Protein AF-A0A060C4A7-F1 (afdb_monomer_lite)

Radius of gyration: 16.1 Å; chains: 1; bounding box: 31×36×36 Å

Foldseek 3Di:
DDPVVVVVVVCCVVCVVPDPDDDDDDPPDDDDPVVVVVVVVVCVVDVVCPDDDDDDAQDDDDDPVSVVSNVCCVVCVVVVVVVVVD

Sequence (86 aa):
MGAKAGNVEEFIRRFGGRYQYMVMLDADSLLAASILDKMVKRMDADDHLGLLQSMPRLVGGESFLARAIQFAGALYGPVVARGVDA

pLDDT: mean 86.0, std 12.72, range [42.59, 96.94]

InterPro domains:
  IPR029044 Nucleotide-diphospho-sugar transferases [G3DSA:3.90.550.10] (1-85)
  IPR029044 Nucleotide-diphospho-sugar transferases [SSF53448] (4-71)

Organism: NCBI:txid543047

Secondary structure (DSSP, 8-state):
--HHHHHHHHHHHHHGGG-S------TT----HHHHHHHHHHHHT-TT-----------S--SHHHHHHHHHHHHHHHHHHHHH--

Structure (mmCIF, N/CA/C/O backbone):
data_AF-A0A060C4A7-F1
#
_entry.id   AF-A0A060C4A7-F1
#
loop_
_atom_site.group_PDB
_atom_site.id
_atom_site.type_symbol
_atom_site.label_atom_id
_atom_site.label_alt_id
_atom_site.label_comp_id
_atom_site.label_asym_id
_atom_site.label_entity_id
_atom_site.label_seq_id
_atom_site.pdbx_PDB_ins_code
_atom_site.Cartn_x
_atom_site.Cartn_y
_atom_site.Cartn_z
_atom_site.occupancy
_atom_site.B_iso_or_equiv
_atom_site.auth_seq_id
_atom_site.auth_comp_id
_atom_site.auth_asym_id
_atom_site.auth_atom_id
_atom_site.pdbx_PDB_model_num
ATOM 1 N N . MET A 1 1 ? 11.176 15.237 9.766 1.00 59.16 1 MET A N 1
ATOM 2 C CA . MET A 1 1 ? 10.637 14.090 8.999 1.00 59.16 1 MET A CA 1
ATOM 3 C C . MET A 1 1 ? 10.930 14.298 7.521 1.00 59.16 1 MET A C 1
ATOM 5 O O . MET A 1 1 ? 11.025 15.444 7.104 1.00 59.16 1 MET A O 1
ATOM 9 N N . GLY A 1 2 ? 11.117 13.226 6.746 1.00 80.69 2 GLY A N 1
ATOM 10 C CA . GLY A 1 2 ? 11.270 13.333 5.289 1.00 80.69 2 GLY A CA 1
ATOM 11 C C . GLY A 1 2 ? 9.966 13.755 4.602 1.00 80.69 2 GLY A C 1
ATOM 12 O O . GLY A 1 2 ? 8.888 13.556 5.162 1.00 80.69 2 GLY A O 1
ATOM 13 N N . ALA A 1 3 ? 10.060 14.301 3.384 1.00 85.25 3 ALA A N 1
ATOM 14 C CA . ALA A 1 3 ? 8.919 14.868 2.654 1.00 85.25 3 ALA A CA 1
ATOM 15 C C . ALA A 1 3 ? 7.727 13.895 2.520 1.00 85.25 3 ALA A C 1
ATOM 17 O O . ALA A 1 3 ? 6.590 14.271 2.786 1.00 85.25 3 ALA A O 1
ATOM 18 N N . LYS A 1 4 ? 7.982 12.616 2.200 1.00 87.62 4 LYS A N 1
ATOM 19 C CA . LYS A 1 4 ? 6.926 11.592 2.078 1.00 87.62 4 LYS A CA 1
ATOM 20 C C . LYS A 1 4 ? 6.190 11.345 3.400 1.00 87.62 4 LYS A C 1
ATOM 22 O O . LYS A 1 4 ? 4.967 11.284 3.413 1.00 87.62 4 LYS A O 1
ATOM 27 N N . ALA A 1 5 ? 6.924 11.235 4.508 1.00 91.00 5 ALA A N 1
ATOM 28 C CA . ALA A 1 5 ? 6.334 10.997 5.825 1.00 91.00 5 ALA A CA 1
ATOM 29 C C . ALA A 1 5 ? 5.501 12.197 6.308 1.00 91.00 5 ALA A C 1
ATOM 31 O O . ALA A 1 5 ? 4.424 11.999 6.862 1.00 91.00 5 ALA A O 1
ATOM 32 N N . GLY A 1 6 ? 5.963 13.425 6.037 1.00 93.44 6 GLY A N 1
ATOM 33 C CA . GLY A 1 6 ? 5.217 14.645 6.362 1.00 93.44 6 GLY A CA 1
ATOM 34 C C . GLY A 1 6 ? 3.878 14.735 5.626 1.00 93.44 6 GLY A C 1
ATOM 35 O O . GLY A 1 6 ? 2.857 15.013 6.249 1.00 93.44 6 GLY A O 1
ATOM 36 N N . ASN A 1 7 ? 3.856 14.405 4.330 1.00 92.31 7 ASN A N 1
ATOM 37 C CA . ASN A 1 7 ? 2.617 14.395 3.544 1.00 92.31 7 ASN A CA 1
ATOM 38 C C . ASN A 1 7 ? 1.597 13.379 4.083 1.00 92.31 7 ASN A C 1
ATOM 40 O O . ASN A 1 7 ? 0.404 13.671 4.159 1.00 92.31 7 ASN A O 1
ATOM 44 N N . VAL A 1 8 ? 2.063 12.185 4.467 1.00 92.88 8 VAL A N 1
ATOM 45 C CA . VAL A 1 8 ? 1.200 11.140 5.040 1.00 92.88 8 VAL A CA 1
ATOM 46 C C . VAL A 1 8 ? 0.633 11.583 6.388 1.00 92.88 8 VAL A C 1
ATOM 48 O O . VAL A 1 8 ? -0.567 11.445 6.618 1.00 92.88 8 VAL A O 1
ATOM 51 N N . GLU A 1 9 ? 1.462 12.161 7.261 1.00 94.81 9 GLU A N 1
ATOM 52 C CA . GL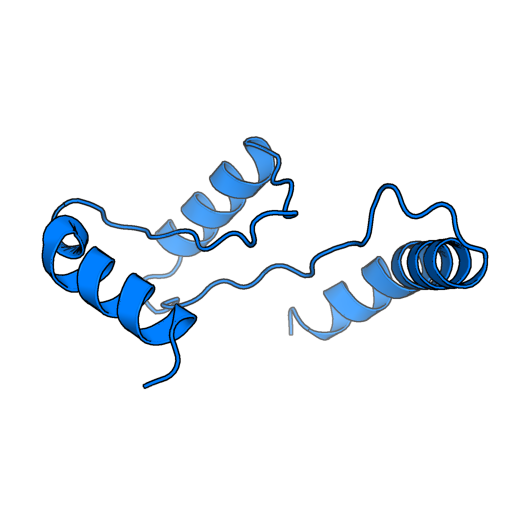U A 1 9 ? 1.007 12.672 8.557 1.00 94.81 9 GLU A CA 1
ATOM 53 C C . GLU A 1 9 ? -0.071 13.752 8.390 1.00 94.81 9 GLU A C 1
ATOM 55 O O . GLU A 1 9 ? -1.118 13.694 9.037 1.00 94.81 9 GLU A O 1
ATOM 60 N N . GLU A 1 10 ? 0.156 14.722 7.502 1.00 95.31 10 GLU A N 1
ATOM 61 C CA . GLU A 1 10 ? -0.803 15.793 7.235 1.00 95.31 10 GLU A CA 1
ATOM 62 C C . GLU A 1 10 ? -2.137 15.243 6.715 1.00 95.31 10 GLU A C 1
ATOM 64 O O . GLU A 1 10 ? -3.205 15.661 7.178 1.00 95.31 10 GLU A O 1
ATOM 69 N N . PHE A 1 11 ? -2.091 14.273 5.796 1.00 94.31 11 PHE A N 1
ATOM 70 C CA . PHE A 1 11 ? -3.289 13.626 5.269 1.00 94.31 11 PHE A CA 1
ATOM 71 C C . PHE A 1 11 ? -4.085 12.924 6.375 1.00 94.31 11 PHE A C 1
ATOM 73 O O . PHE A 1 11 ? -5.288 13.160 6.510 1.00 94.31 11 PHE A O 1
ATOM 80 N N . ILE A 1 12 ? -3.422 12.117 7.208 1.00 95.06 12 ILE A N 1
ATOM 81 C CA . ILE A 1 12 ? -4.071 11.400 8.314 1.00 95.06 12 ILE A CA 1
ATOM 82 C C . ILE A 1 12 ? -4.679 12.391 9.310 1.00 95.06 12 ILE A C 1
ATOM 84 O O . ILE A 1 12 ? -5.828 12.224 9.715 1.00 95.06 12 ILE A O 1
ATOM 88 N N . ARG A 1 13 ? -3.967 13.468 9.660 1.00 96.44 13 ARG A N 1
ATOM 89 C CA . ARG A 1 13 ? -4.488 14.493 10.580 1.00 96.44 13 ARG A CA 1
ATOM 90 C C . ARG A 1 13 ? -5.741 15.187 10.047 1.00 96.44 13 ARG A C 1
ATOM 92 O O . ARG A 1 13 ? -6.632 15.504 10.829 1.00 96.44 13 ARG A O 1
ATOM 99 N N . ARG A 1 14 ? -5.819 15.443 8.738 1.00 96.50 14 ARG A N 1
ATOM 100 C CA . ARG A 1 14 ? -6.948 16.166 8.120 1.00 96.50 14 ARG A CA 1
ATOM 101 C C . ARG A 1 14 ? -8.131 15.270 7.754 1.00 96.50 14 ARG A C 1
ATOM 103 O O . ARG A 1 14 ? -9.280 15.713 7.830 1.00 96.50 14 ARG A O 1
ATOM 110 N N . PHE A 1 15 ? -7.858 14.040 7.328 1.00 96.25 15 PHE A N 1
ATOM 111 C CA . PHE A 1 15 ? -8.847 13.166 6.693 1.00 96.25 15 PHE A CA 1
ATOM 112 C C . PHE A 1 15 ? -8.947 11.773 7.317 1.00 96.25 15 PHE A C 1
ATOM 114 O O . PHE A 1 15 ? -9.929 11.089 7.048 1.00 96.25 15 PHE A O 1
ATOM 121 N N . GLY A 1 16 ? -7.995 11.357 8.156 1.00 93.06 16 GLY A N 1
ATOM 122 C CA . GLY A 1 16 ? -7.906 9.986 8.671 1.00 93.06 16 GLY A CA 1
ATOM 123 C C . GLY A 1 16 ? -9.161 9.525 9.407 1.00 93.06 16 GLY A C 1
ATOM 124 O O . GLY A 1 16 ? -9.638 8.428 9.161 1.00 93.06 16 GLY A O 1
ATOM 125 N N . GLY A 1 17 ? -9.785 10.393 10.208 1.00 94.12 17 GLY A N 1
ATOM 126 C CA . GLY A 1 17 ? -11.033 10.062 10.911 1.00 94.12 17 GLY A CA 1
ATOM 127 C C . GLY A 1 17 ? -12.270 9.887 10.015 1.00 94.12 17 GLY A C 1
ATOM 128 O O . GLY A 1 17 ? -13.345 9.600 10.528 1.00 94.12 17 GLY A O 1
ATOM 129 N N . ARG A 1 18 ? -12.154 10.098 8.695 1.00 96.44 18 ARG A N 1
ATOM 130 C CA . ARG A 1 18 ? -13.268 9.980 7.735 1.00 96.44 18 ARG A CA 1
ATOM 131 C C . ARG A 1 18 ? -13.318 8.625 7.030 1.00 96.44 18 ARG A C 1
ATOM 133 O O . ARG A 1 18 ? -14.318 8.336 6.381 1.00 96.44 18 ARG A O 1
ATOM 140 N N . TYR A 1 19 ? -12.256 7.826 7.120 1.00 94.69 19 TYR A N 1
ATOM 141 C CA . TYR A 1 19 ? -12.110 6.571 6.387 1.00 94.69 19 TYR A CA 1
ATOM 142 C C . TYR A 1 19 ? -11.634 5.467 7.329 1.00 94.69 19 TYR A C 1
ATOM 144 O O . TYR A 1 19 ? -10.781 5.710 8.176 1.00 94.69 19 TYR A O 1
ATOM 152 N N . GLN A 1 20 ? -12.160 4.250 7.169 1.00 93.12 20 GLN A N 1
ATOM 153 C CA . GLN A 1 20 ? -11.704 3.102 7.965 1.00 93.12 20 GLN A CA 1
ATOM 154 C C . GLN A 1 20 ? -10.341 2.576 7.505 1.00 93.12 20 GLN A C 1
ATOM 156 O O . GLN A 1 20 ? -9.537 2.135 8.319 1.00 93.12 20 GLN A O 1
ATOM 161 N N . TYR A 1 21 ? -10.065 2.676 6.204 1.00 94.69 21 TYR A N 1
ATOM 162 C CA . TYR A 1 21 ? -8.844 2.176 5.585 1.00 94.69 21 TYR A CA 1
ATOM 163 C C . TYR A 1 21 ? -8.123 3.282 4.820 1.00 94.69 21 TYR A C 1
ATOM 165 O O . TYR A 1 21 ? -8.747 4.173 4.241 1.00 94.69 21 TYR A O 1
ATOM 173 N N . MET A 1 22 ? -6.795 3.188 4.774 1.00 94.56 22 MET A N 1
ATOM 174 C CA . MET A 1 22 ? -5.934 4.029 3.947 1.00 94.56 22 MET A CA 1
ATOM 175 C C . MET A 1 22 ? -5.068 3.133 3.065 1.00 94.56 22 MET A C 1
ATOM 177 O O . MET A 1 22 ? -4.425 2.211 3.561 1.00 94.56 22 MET A O 1
ATOM 181 N N . VAL A 1 23 ? -5.014 3.429 1.766 1.00 93.75 23 VAL A N 1
ATOM 182 C CA . VAL A 1 23 ? -4.088 2.782 0.829 1.00 93.75 23 VAL A CA 1
ATOM 183 C C . VAL A 1 23 ? -2.999 3.773 0.426 1.00 93.75 23 VAL A C 1
ATOM 185 O O . VAL A 1 23 ? -3.294 4.897 0.021 1.00 93.75 23 VAL A O 1
ATOM 188 N N . MET A 1 24 ? -1.734 3.369 0.547 1.00 92.50 24 MET A N 1
ATOM 189 C CA . MET A 1 24 ? -0.594 4.124 0.022 1.00 92.50 24 MET A CA 1
ATOM 190 C C . MET A 1 24 ? -0.124 3.501 -1.285 1.00 92.50 24 MET A C 1
ATOM 192 O O . MET A 1 24 ? 0.200 2.318 -1.329 1.00 92.50 24 MET A O 1
ATOM 196 N N . LEU A 1 25 ? -0.059 4.323 -2.329 1.00 91.06 25 LEU A N 1
ATOM 197 C CA . LEU A 1 25 ? 0.492 3.972 -3.632 1.00 91.06 25 LEU A CA 1
ATOM 198 C C . LEU A 1 25 ? 1.617 4.950 -3.965 1.00 91.06 25 LEU A C 1
ATOM 200 O O . LEU A 1 25 ? 1.493 6.150 -3.705 1.00 91.06 25 LEU A O 1
ATOM 204 N N . ASP A 1 26 ? 2.706 4.438 -4.533 1.00 89.75 26 ASP A N 1
ATOM 205 C CA . ASP A 1 26 ? 3.706 5.295 -5.163 1.00 89.75 26 ASP A CA 1
ATOM 206 C C . ASP A 1 26 ? 3.170 5.828 -6.500 1.00 89.75 26 ASP A C 1
ATOM 208 O O . ASP A 1 26 ? 2.198 5.309 -7.050 1.00 89.75 26 ASP A O 1
ATOM 212 N N . ALA A 1 27 ? 3.785 6.890 -7.023 1.00 90.19 27 ALA A N 1
ATOM 213 C CA . ALA A 1 27 ? 3.304 7.577 -8.227 1.00 90.19 27 ALA A CA 1
ATOM 214 C C . ALA A 1 27 ? 3.305 6.692 -9.491 1.00 90.19 27 ALA A C 1
ATOM 216 O O . ALA A 1 27 ? 2.625 7.000 -10.466 1.00 90.19 27 ALA A O 1
ATOM 217 N N . ASP A 1 28 ? 4.065 5.603 -9.469 1.00 89.31 28 ASP A N 1
ATOM 218 C CA . ASP A 1 28 ? 4.222 4.604 -10.524 1.00 89.31 28 ASP A CA 1
ATOM 219 C C . ASP A 1 28 ? 3.515 3.273 -10.205 1.00 89.31 28 ASP A C 1
ATOM 221 O O . ASP A 1 28 ? 3.592 2.314 -10.977 1.00 89.31 28 ASP A O 1
ATOM 225 N N . SER A 1 29 ? 2.806 3.193 -9.077 1.00 89.44 29 SER A N 1
ATOM 226 C CA . SER A 1 29 ? 2.094 1.985 -8.676 1.00 89.44 29 SER A CA 1
ATOM 227 C C . SER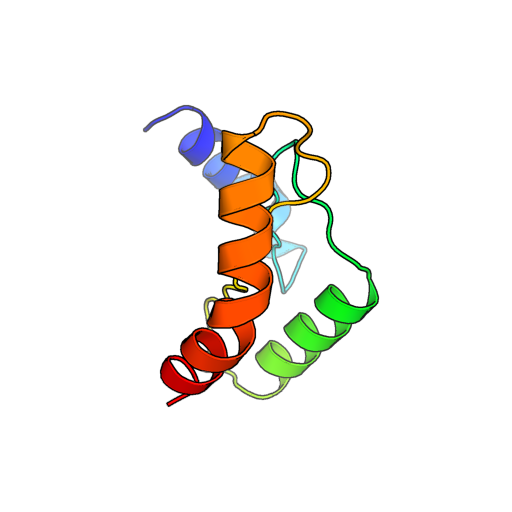 A 1 29 ? 0.778 1.833 -9.438 1.00 89.44 29 SER A C 1
ATOM 229 O O . SER A 1 29 ? -0.079 2.716 -9.426 1.00 89.44 29 SER A O 1
ATOM 231 N N . LEU A 1 30 ? 0.574 0.656 -10.033 1.00 91.00 30 LEU A N 1
ATOM 232 C CA . LEU A 1 30 ? -0.702 0.243 -10.616 1.00 91.00 30 LEU A CA 1
ATOM 233 C C . LEU A 1 30 ? -1.339 -0.840 -9.747 1.00 91.00 30 LEU A C 1
ATOM 235 O O . LEU A 1 30 ? -0.777 -1.923 -9.573 1.00 91.00 30 LEU A O 1
ATOM 239 N N . LEU A 1 31 ? -2.539 -0.562 -9.236 1.00 91.31 31 LEU A N 1
ATOM 240 C CA . LEU A 1 31 ? -3.316 -1.493 -8.424 1.00 91.31 31 LEU A CA 1
ATOM 241 C C . LEU A 1 31 ? -4.638 -1.821 -9.120 1.00 91.31 31 LEU A C 1
ATOM 243 O O . LEU A 1 31 ? -5.420 -0.931 -9.449 1.00 91.31 31 LEU A O 1
ATOM 247 N N . ALA A 1 32 ? -4.913 -3.109 -9.320 1.00 92.00 32 ALA A N 1
ATOM 248 C CA . ALA A 1 32 ? -6.212 -3.544 -9.819 1.00 92.00 32 ALA A CA 1
ATOM 249 C C . ALA A 1 32 ? -7.279 -3.417 -8.720 1.00 92.00 32 ALA A C 1
ATOM 251 O O . ALA A 1 32 ? -7.053 -3.826 -7.582 1.00 92.00 32 ALA A O 1
ATOM 252 N N . ALA A 1 33 ? -8.473 -2.932 -9.073 1.00 93.38 33 ALA A N 1
ATOM 253 C CA . ALA A 1 33 ? -9.583 -2.772 -8.127 1.00 93.38 33 ALA A CA 1
ATOM 254 C C . ALA A 1 33 ? -9.953 -4.082 -7.403 1.00 93.38 33 ALA A C 1
ATOM 256 O O . ALA A 1 33 ? -10.275 -4.076 -6.219 1.00 93.38 33 ALA A O 1
ATOM 257 N N . SER A 1 34 ? -9.829 -5.224 -8.086 1.00 94.25 34 SER A N 1
ATOM 258 C CA . SER A 1 34 ? -10.064 -6.548 -7.498 1.00 94.25 34 SER A CA 1
ATOM 259 C C . SER A 1 34 ? -9.053 -6.932 -6.413 1.00 94.25 34 SER A C 1
ATOM 261 O O . SER A 1 34 ? -9.365 -7.759 -5.562 1.00 94.25 34 SER A O 1
ATOM 263 N N . ILE A 1 35 ? -7.846 -6.358 -6.422 1.00 92.06 35 ILE A N 1
ATOM 264 C CA . ILE A 1 35 ? -6.869 -6.542 -5.342 1.00 92.06 35 ILE A CA 1
ATOM 265 C C . ILE A 1 35 ? -7.264 -5.694 -4.138 1.00 92.06 35 ILE A C 1
ATOM 267 O O . ILE A 1 35 ? -7.224 -6.198 -3.021 1.00 92.06 35 ILE A O 1
ATOM 271 N N . LEU A 1 36 ? -7.713 -4.457 -4.361 1.00 93.75 36 LEU A N 1
ATOM 272 C CA . LEU A 1 36 ? -8.189 -3.593 -3.282 1.00 93.75 36 LEU A CA 1
ATOM 273 C C . LEU A 1 36 ? -9.380 -4.223 -2.537 1.00 93.75 36 LEU A C 1
ATOM 275 O O . LEU A 1 36 ? -9.367 -4.269 -1.313 1.00 93.75 36 LEU A O 1
ATOM 279 N N . ASP A 1 37 ? -10.348 -4.793 -3.263 1.00 95.50 37 ASP A N 1
ATOM 280 C CA . ASP A 1 37 ? -11.480 -5.533 -2.675 1.00 95.50 37 ASP A CA 1
ATOM 281 C C . ASP A 1 37 ? -11.019 -6.716 -1.803 1.00 95.50 37 ASP A C 1
ATOM 283 O O . ASP A 1 37 ? -11.496 -6.900 -0.685 1.00 95.50 37 ASP A O 1
ATOM 287 N N . LYS A 1 38 ? -10.033 -7.492 -2.271 1.00 94.06 38 LYS A N 1
ATOM 288 C CA . LYS A 1 38 ? -9.450 -8.590 -1.482 1.00 94.06 38 LYS A CA 1
ATOM 289 C C . LYS A 1 38 ? -8.733 -8.092 -0.230 1.00 94.06 38 LYS A C 1
ATOM 291 O O . LYS A 1 38 ? -8.837 -8.734 0.810 1.00 94.06 38 LYS A O 1
ATOM 296 N N . MET A 1 39 ? -8.002 -6.981 -0.334 1.00 94.75 39 MET A N 1
ATOM 297 C CA . MET A 1 39 ? -7.294 -6.389 0.802 1.00 94.75 39 MET A CA 1
ATOM 298 C C . MET A 1 39 ? -8.275 -5.932 1.881 1.00 94.75 39 MET A C 1
ATOM 300 O O . MET A 1 39 ? -8.105 -6.310 3.035 1.00 94.75 39 MET A O 1
ATOM 304 N N . VAL A 1 40 ? -9.330 -5.206 1.498 1.00 95.19 40 VAL A N 1
ATOM 305 C CA . VAL A 1 40 ? -10.379 -4.756 2.427 1.00 95.19 40 VAL A CA 1
ATOM 306 C C . VAL A 1 40 ? -11.042 -5.949 3.110 1.00 95.19 40 VAL A C 1
ATOM 308 O O . VAL A 1 40 ? -11.042 -6.012 4.332 1.00 95.19 40 VAL A O 1
ATOM 311 N N . LYS A 1 41 ? -11.470 -6.967 2.351 1.00 95.88 41 LYS A N 1
ATOM 312 C CA . LYS A 1 41 ? -12.067 -8.190 2.922 1.00 95.88 41 LYS A CA 1
ATOM 313 C C . LYS A 1 41 ? -11.151 -8.913 3.909 1.00 95.88 41 LYS A C 1
ATOM 315 O O . LYS A 1 41 ? -11.635 -9.506 4.866 1.00 95.88 41 LYS A O 1
ATOM 320 N N . ARG A 1 42 ? -9.834 -8.910 3.671 1.00 94.81 42 ARG A N 1
ATOM 321 C CA . ARG A 1 42 ? -8.861 -9.534 4.580 1.00 94.81 42 ARG A CA 1
ATOM 322 C C . ARG A 1 42 ? -8.670 -8.726 5.863 1.00 94.81 42 ARG A C 1
ATOM 324 O O . ARG A 1 42 ? -8.431 -9.345 6.896 1.00 94.81 42 ARG A O 1
ATOM 331 N N . MET A 1 43 ? -8.745 -7.397 5.785 1.00 95.81 43 MET A N 1
ATOM 332 C CA . MET A 1 43 ? -8.690 -6.513 6.953 1.00 95.81 43 MET A CA 1
ATOM 333 C C . MET A 1 43 ? -9.993 -6.569 7.763 1.00 95.81 43 MET A C 1
ATOM 335 O O . MET A 1 43 ? -9.922 -6.711 8.973 1.00 95.81 43 MET A O 1
ATOM 339 N N . ASP A 1 44 ? -11.160 -6.599 7.108 1.00 96.38 44 ASP A N 1
ATOM 340 C CA . ASP A 1 44 ? -12.466 -6.774 7.772 1.00 96.38 44 ASP A CA 1
ATOM 341 C C . ASP A 1 44 ? -12.582 -8.115 8.525 1.00 96.38 44 ASP A C 1
ATOM 343 O O . ASP A 1 44 ? -13.361 -8.246 9.463 1.00 96.38 44 A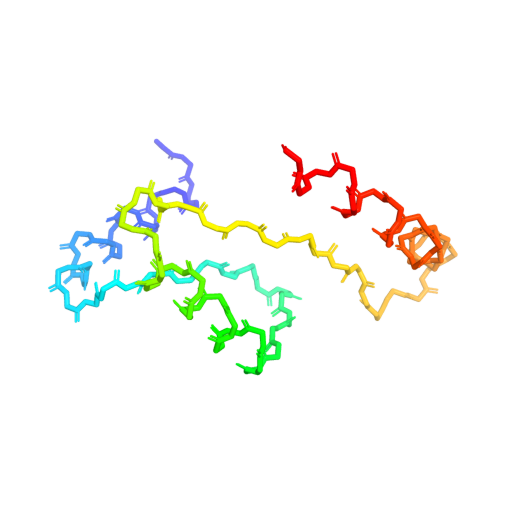SP A O 1
ATOM 347 N N . ALA A 1 45 ? -11.855 -9.146 8.083 1.00 96.94 45 ALA A N 1
ATOM 348 C CA . ALA A 1 45 ? -11.913 -10.482 8.676 1.00 96.94 45 ALA A CA 1
ATOM 349 C C . ALA A 1 45 ? -11.037 -10.651 9.933 1.00 96.94 45 ALA A C 1
ATOM 351 O O . ALA A 1 45 ? -11.067 -11.720 10.544 1.00 96.94 45 ALA A O 1
ATOM 352 N N . ASP A 1 46 ? -10.218 -9.657 10.285 1.00 95.12 46 ASP A N 1
ATOM 353 C CA . ASP A 1 46 ? -9.194 -9.768 11.325 1.00 95.12 46 ASP A CA 1
ATOM 354 C C . ASP A 1 46 ? -8.927 -8.407 11.972 1.00 95.12 46 ASP A C 1
ATOM 356 O O . ASP A 1 46 ? -8.077 -7.638 11.522 1.00 95.12 46 ASP A O 1
ATOM 360 N N . ASP A 1 47 ? -9.630 -8.135 13.071 1.00 92.00 47 ASP A N 1
ATOM 361 C CA . ASP A 1 47 ? -9.540 -6.871 13.814 1.00 92.00 47 ASP A CA 1
ATOM 362 C C . ASP A 1 47 ? -8.138 -6.596 14.400 1.00 92.00 47 ASP A C 1
ATOM 364 O O . ASP A 1 47 ? -7.856 -5.484 14.854 1.00 92.00 47 ASP A O 1
ATOM 368 N N . HIS A 1 48 ? -7.235 -7.585 14.400 1.00 94.50 48 HIS A N 1
ATOM 369 C CA . HIS A 1 48 ? -5.846 -7.415 14.827 1.00 94.50 48 HIS A CA 1
ATOM 370 C C . HIS A 1 48 ? -4.903 -7.018 13.676 1.00 94.50 48 HIS A C 1
ATOM 372 O O . HIS A 1 48 ? -3.752 -6.643 13.927 1.00 94.50 48 HIS A O 1
ATOM 378 N N . LEU A 1 49 ? -5.364 -7.050 12.421 1.00 92.69 49 LEU A N 1
ATOM 379 C CA . LEU A 1 49 ? -4.570 -6.702 11.244 1.00 92.69 49 LEU A CA 1
ATOM 380 C C . LEU A 1 49 ? -4.569 -5.185 10.985 1.00 92.69 49 LEU A C 1
ATOM 382 O O . LEU A 1 49 ? -5.407 -4.646 10.267 1.00 92.69 49 LEU A O 1
ATOM 386 N N . GLY A 1 50 ? -3.561 -4.487 11.516 1.00 91.00 50 GLY A N 1
ATOM 387 C CA . GLY A 1 50 ? -3.406 -3.035 11.327 1.00 91.00 50 GLY A CA 1
ATOM 388 C C . GLY A 1 50 ? -2.707 -2.597 10.029 1.00 91.00 50 GLY A C 1
ATOM 389 O O . GLY A 1 50 ? -2.838 -1.444 9.620 1.00 91.00 50 GLY A O 1
ATOM 390 N N . LEU A 1 51 ? -1.946 -3.483 9.377 1.00 93.25 51 LEU A N 1
ATOM 391 C CA . LEU A 1 51 ? -1.197 -3.180 8.154 1.00 93.25 51 LEU A CA 1
ATOM 392 C C . LEU A 1 51 ? -1.147 -4.405 7.245 1.00 93.25 51 LEU A C 1
ATOM 394 O O . LEU A 1 51 ? -0.620 -5.445 7.628 1.00 93.25 51 LEU A O 1
ATOM 398 N N . LEU A 1 52 ? -1.633 -4.249 6.015 1.00 91.88 52 LEU A N 1
ATOM 399 C CA . LEU A 1 52 ? -1.570 -5.279 4.986 1.00 91.88 52 LEU A CA 1
ATOM 400 C C . LEU A 1 52 ? -0.687 -4.808 3.828 1.00 91.88 52 LEU A C 1
ATOM 402 O O . LEU A 1 52 ? -1.015 -3.840 3.141 1.00 91.88 52 LEU A O 1
ATOM 406 N N . GLN A 1 53 ? 0.422 -5.510 3.595 1.00 89.56 53 GLN A N 1
ATOM 407 C CA . GLN A 1 53 ? 1.364 -5.206 2.521 1.00 89.56 53 GLN A CA 1
ATOM 408 C C . GLN A 1 53 ? 1.328 -6.302 1.454 1.00 89.56 53 GLN A C 1
ATOM 410 O O . GLN A 1 53 ? 1.483 -7.481 1.751 1.00 89.56 53 GLN A O 1
ATOM 415 N N . SER A 1 54 ? 1.135 -5.905 0.196 1.00 82.75 54 SER A N 1
ATOM 416 C CA . SER A 1 54 ? 1.261 -6.816 -0.945 1.00 82.75 54 SER A CA 1
ATOM 417 C C . SER A 1 54 ? 2.688 -6.806 -1.490 1.00 82.75 54 SER A C 1
ATOM 419 O O . SER A 1 54 ? 3.433 -5.844 -1.289 1.00 82.75 54 SER A O 1
ATOM 421 N N . MET A 1 55 ? 3.078 -7.870 -2.195 1.00 80.44 55 MET A N 1
ATOM 422 C CA . MET A 1 55 ? 4.338 -7.881 -2.935 1.00 80.44 55 MET A CA 1
ATOM 423 C C . MET A 1 55 ? 4.161 -7.131 -4.263 1.00 80.44 55 MET A C 1
ATOM 425 O O . MET A 1 55 ? 3.441 -7.622 -5.140 1.00 80.44 55 MET A O 1
ATOM 429 N N . PRO A 1 56 ? 4.798 -5.959 -4.448 1.00 81.00 56 PRO A N 1
ATOM 430 C CA . PRO A 1 56 ? 4.738 -5.254 -5.717 1.00 81.00 56 PRO A CA 1
ATOM 431 C C . PRO A 1 56 ? 5.483 -6.055 -6.785 1.00 81.00 56 PRO A C 1
ATOM 433 O O . PRO A 1 56 ? 6.538 -6.642 -6.541 1.00 81.00 56 PRO A O 1
ATOM 436 N N . ARG A 1 57 ? 4.944 -6.055 -8.003 1.00 84.56 57 ARG A N 1
ATOM 437 C CA . ARG A 1 57 ? 5.595 -6.650 -9.169 1.00 84.56 57 ARG A CA 1
ATOM 438 C C . ARG A 1 57 ? 5.939 -5.550 -10.156 1.00 84.56 57 ARG A C 1
ATOM 440 O O . ARG A 1 57 ? 5.052 -4.817 -10.584 1.00 84.56 57 ARG A O 1
ATOM 447 N N . LEU A 1 58 ? 7.204 -5.502 -10.567 1.00 83.50 58 LEU A N 1
ATOM 448 C CA . LEU A 1 58 ? 7.643 -4.605 -11.628 1.00 83.50 58 LEU A CA 1
ATOM 449 C C . LEU A 1 58 ? 6.922 -4.953 -12.941 1.00 83.50 58 LEU A C 1
ATOM 451 O O . LEU A 1 58 ? 6.834 -6.119 -13.338 1.00 83.50 58 LEU A O 1
ATOM 455 N N . VAL A 1 59 ? 6.402 -3.938 -13.619 1.00 84.19 59 VAL A N 1
ATOM 456 C CA . VAL A 1 59 ? 5.739 -4.053 -14.922 1.00 84.19 59 VAL A CA 1
ATOM 457 C C . VAL A 1 59 ? 6.248 -2.944 -15.842 1.00 84.19 59 VAL A C 1
ATOM 459 O O . VAL A 1 59 ? 6.693 -1.909 -15.362 1.00 84.19 59 VAL A O 1
ATOM 462 N N . GLY A 1 60 ? 6.211 -3.163 -17.159 1.00 83.81 60 GLY A N 1
ATOM 463 C CA . GLY A 1 60 ? 6.553 -2.125 -18.144 1.00 83.81 60 GLY A CA 1
ATOM 464 C C . GLY A 1 60 ? 8.037 -1.743 -18.263 1.00 83.81 60 GLY A C 1
ATOM 465 O O . GLY A 1 60 ? 8.344 -0.758 -18.920 1.00 83.81 60 GLY A O 1
ATOM 466 N N . GLY A 1 61 ? 8.970 -2.489 -17.666 1.00 84.44 61 GLY A N 1
ATOM 467 C CA . GLY A 1 61 ? 10.401 -2.250 -17.845 1.00 84.44 61 GLY A CA 1
ATOM 468 C C . GLY A 1 61 ? 10.901 -2.726 -19.211 1.00 84.44 61 GLY A C 1
ATOM 469 O O . GLY A 1 61 ? 10.650 -3.866 -19.599 1.00 84.44 61 GLY A O 1
ATOM 470 N N . GLU A 1 62 ? 11.633 -1.875 -19.931 1.00 90.06 62 GLU A N 1
ATOM 471 C CA . GLU A 1 62 ? 12.153 -2.188 -21.276 1.00 90.06 62 GLU A CA 1
ATOM 472 C C . GLU A 1 62 ? 13.658 -2.485 -21.303 1.00 90.06 62 GLU A C 1
ATOM 474 O O . GLU A 1 62 ? 14.146 -3.154 -22.212 1.00 90.06 62 GLU A O 1
ATOM 479 N N . SER A 1 63 ? 14.410 -2.041 -20.290 1.00 92.81 63 SER A N 1
ATOM 480 C CA . SER A 1 63 ? 15.844 -2.329 -20.209 1.00 92.81 63 SER A CA 1
ATOM 481 C C . SER A 1 63 ? 16.098 -3.811 -19.925 1.00 92.81 63 SER A C 1
ATOM 483 O O . SER A 1 63 ? 15.301 -4.478 -19.260 1.00 92.81 63 SER A O 1
ATOM 485 N N . PHE A 1 64 ? 17.245 -4.326 -20.377 1.00 90.75 64 PHE A N 1
ATOM 486 C CA . PHE A 1 64 ? 17.642 -5.715 -20.121 1.00 90.75 64 PHE A CA 1
ATOM 487 C C . PHE A 1 64 ? 17.584 -6.062 -18.626 1.00 90.75 64 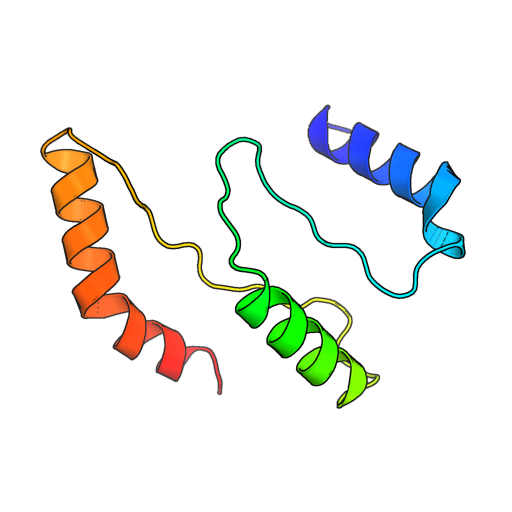PHE A C 1
ATOM 489 O O . PHE A 1 64 ? 17.010 -7.081 -18.244 1.00 90.75 64 PHE A O 1
ATOM 496 N N . LEU A 1 65 ? 18.103 -5.170 -17.776 1.00 89.56 65 LEU A N 1
ATOM 497 C CA .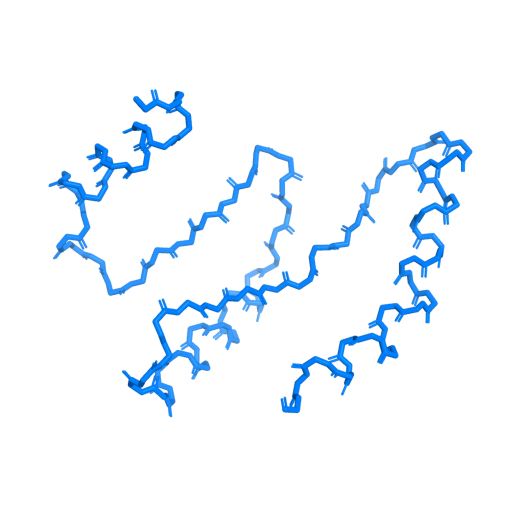 LEU A 1 65 ? 18.059 -5.334 -16.326 1.00 89.56 65 LEU A CA 1
ATOM 498 C C . LEU A 1 65 ? 16.618 -5.371 -15.796 1.00 89.56 65 LEU A C 1
ATOM 500 O O . LEU A 1 65 ? 16.279 -6.268 -15.027 1.00 89.56 65 LEU A O 1
ATOM 504 N N . ALA A 1 66 ? 15.754 -4.444 -16.221 1.00 86.75 66 ALA A N 1
ATOM 505 C CA . ALA A 1 66 ? 14.363 -4.414 -15.773 1.00 86.75 66 ALA A CA 1
ATOM 506 C C . ALA A 1 66 ? 13.605 -5.679 -16.203 1.00 86.75 66 ALA A C 1
ATOM 508 O O . ALA A 1 66 ? 12.911 -6.286 -15.389 1.00 86.75 66 ALA A O 1
ATOM 509 N N . ARG A 1 67 ? 13.808 -6.148 -17.441 1.00 89.06 67 ARG A N 1
ATOM 510 C CA . ARG A 1 67 ? 13.234 -7.408 -17.938 1.00 89.06 67 ARG A CA 1
ATOM 511 C C . ARG A 1 67 ? 13.736 -8.625 -17.162 1.00 89.06 67 ARG A C 1
ATOM 513 O O . ARG A 1 67 ? 12.926 -9.495 -16.847 1.00 89.06 67 ARG A O 1
ATOM 520 N N . ALA A 1 68 ? 15.024 -8.679 -16.818 1.00 89.38 68 ALA A N 1
ATOM 521 C CA . ALA A 1 68 ? 15.585 -9.753 -15.998 1.00 89.38 68 ALA A CA 1
ATOM 522 C C . ALA A 1 68 ? 14.971 -9.771 -14.586 1.00 89.38 68 ALA A C 1
ATOM 524 O O . ALA A 1 68 ? 14.559 -10.828 -14.110 1.00 89.38 68 ALA A O 1
ATOM 525 N N . ILE A 1 69 ? 14.821 -8.601 -13.954 1.00 88.06 69 ILE A N 1
ATOM 526 C CA . ILE A 1 69 ? 14.159 -8.457 -12.647 1.00 88.06 69 ILE A CA 1
ATOM 527 C C . ILE A 1 69 ? 12.682 -8.868 -12.732 1.00 88.06 69 ILE A C 1
ATOM 529 O O . ILE A 1 69 ? 12.201 -9.605 -11.874 1.00 88.06 69 ILE A O 1
ATOM 533 N N . GLN A 1 70 ? 11.960 -8.457 -13.780 1.00 87.75 70 GLN A N 1
ATOM 534 C CA . GLN A 1 70 ? 10.568 -8.865 -14.004 1.00 87.75 70 GLN A CA 1
ATOM 535 C C . GLN A 1 70 ? 10.424 -10.380 -14.179 1.00 87.75 70 GLN A C 1
ATOM 537 O O . GLN A 1 70 ? 9.500 -10.976 -13.628 1.00 87.75 70 GLN A O 1
ATOM 542 N N . PHE A 1 71 ? 11.329 -11.002 -14.937 1.00 85.38 71 PHE A N 1
ATOM 543 C CA . PHE A 1 71 ? 11.343 -12.446 -15.152 1.00 85.38 71 PHE A CA 1
ATOM 544 C C . PHE A 1 71 ? 11.620 -13.205 -13.852 1.00 85.38 71 PHE A C 1
ATOM 546 O O . PHE A 1 71 ? 10.862 -14.106 -13.493 1.00 85.38 71 PHE A O 1
ATOM 553 N N . ALA A 1 72 ? 12.647 -12.792 -13.105 1.00 83.75 72 ALA A N 1
ATOM 554 C CA . ALA A 1 72 ? 12.946 -13.356 -11.794 1.00 83.75 72 ALA A CA 1
ATOM 555 C C . ALA A 1 72 ? 11.751 -13.196 -10.839 1.00 83.75 72 ALA A C 1
ATOM 557 O O . ALA A 1 72 ? 11.326 -14.166 -10.218 1.00 83.75 72 ALA A O 1
ATOM 558 N N . GLY A 1 73 ? 11.139 -12.011 -10.781 1.00 80.19 73 GLY A N 1
ATOM 559 C CA . GLY A 1 73 ? 9.947 -11.764 -9.968 1.00 80.19 73 GLY A CA 1
ATOM 560 C C . GLY A 1 73 ? 8.746 -12.629 -10.365 1.00 80.19 73 GLY A C 1
ATOM 561 O O . GLY A 1 73 ? 8.006 -13.081 -9.496 1.00 80.19 73 GLY A O 1
ATOM 562 N N . ALA A 1 74 ? 8.561 -12.919 -11.655 1.00 80.00 74 ALA A N 1
ATOM 563 C CA . ALA A 1 74 ? 7.497 -13.806 -12.123 1.00 80.00 74 ALA A CA 1
ATOM 564 C C . ALA A 1 74 ? 7.738 -15.280 -11.750 1.00 80.00 74 ALA A C 1
ATOM 566 O O . ALA A 1 74 ? 6.785 -15.977 -11.407 1.00 80.00 74 ALA A O 1
ATOM 567 N N . LEU A 1 75 ? 8.991 -15.746 -11.793 1.00 77.56 75 LEU A N 1
ATOM 568 C CA . LEU A 1 75 ? 9.354 -17.124 -11.447 1.00 77.56 75 LEU A CA 1
ATOM 569 C C . LEU A 1 75 ? 9.387 -17.369 -9.935 1.00 77.56 75 LEU A C 1
ATOM 571 O O . LEU A 1 75 ? 8.844 -18.362 -9.455 1.00 77.56 75 LEU A O 1
ATOM 575 N N . TYR A 1 76 ? 10.021 -16.470 -9.183 1.00 65.69 76 TYR A N 1
ATOM 576 C CA . TYR A 1 76 ? 10.216 -16.628 -7.742 1.00 65.69 76 TYR A CA 1
ATOM 577 C C . TYR A 1 76 ? 9.055 -16.068 -6.920 1.00 65.69 76 TYR A C 1
ATOM 579 O O . TYR A 1 76 ? 8.841 -16.519 -5.797 1.00 65.69 76 TYR A O 1
ATOM 587 N N . GLY A 1 77 ? 8.260 -15.146 -7.471 1.00 61.88 77 GLY A N 1
ATOM 588 C CA . GLY A 1 77 ? 7.142 -14.505 -6.773 1.00 61.88 77 GLY A CA 1
ATOM 589 C C . GLY A 1 77 ? 6.170 -15.493 -6.114 1.00 61.88 77 GLY A C 1
ATOM 590 O O . GLY A 1 77 ? 5.930 -15.369 -4.918 1.00 61.88 77 GLY A O 1
ATOM 591 N N . PRO A 1 78 ? 5.661 -16.526 -6.815 1.00 62.94 78 PRO A N 1
ATOM 592 C CA . PRO A 1 78 ? 4.737 -17.503 -6.224 1.00 62.94 78 PRO A CA 1
ATOM 593 C C . PRO A 1 78 ? 5.356 -18.441 -5.173 1.00 62.94 78 PRO A C 1
ATOM 595 O O . PRO A 1 78 ? 4.620 -19.070 -4.409 1.00 62.94 78 PRO A O 1
ATOM 598 N N . VAL A 1 79 ? 6.684 -18.594 -5.171 1.00 60.66 79 VAL A N 1
ATOM 599 C CA . VAL A 1 79 ? 7.422 -19.413 -4.192 1.00 60.66 79 VAL A CA 1
ATOM 600 C C . VAL A 1 79 ? 7.705 -18.592 -2.937 1.00 60.66 79 VAL A C 1
ATOM 602 O O . VAL A 1 79 ? 7.493 -19.077 -1.832 1.00 60.66 79 VAL A O 1
ATOM 605 N N . VAL A 1 80 ? 8.111 -17.333 -3.108 1.00 59.50 80 VAL A N 1
ATOM 606 C CA . VAL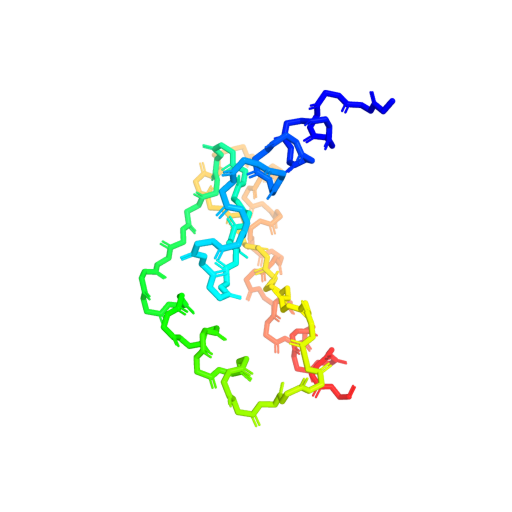 A 1 80 ? 8.381 -16.405 -2.003 1.00 59.50 80 VAL A CA 1
ATOM 607 C C . VAL A 1 80 ? 7.083 -15.963 -1.322 1.00 59.50 80 VAL A C 1
ATOM 609 O O . VAL A 1 80 ? 7.029 -15.965 -0.100 1.00 59.50 80 VAL A O 1
ATOM 612 N N . ALA A 1 81 ? 6.010 -15.680 -2.070 1.00 59.06 81 ALA A N 1
ATOM 613 C CA . ALA A 1 81 ? 4.713 -15.306 -1.493 1.00 59.06 81 ALA A CA 1
ATOM 614 C C . ALA A 1 81 ? 4.151 -16.395 -0.562 1.00 59.06 81 ALA A C 1
ATOM 616 O O . ALA A 1 81 ? 3.764 -16.102 0.562 1.00 59.06 81 ALA A O 1
ATOM 617 N N . ARG A 1 82 ? 4.224 -17.672 -0.969 1.00 58.22 82 ARG A N 1
ATOM 618 C CA . ARG A 1 82 ? 3.806 -18.805 -0.123 1.00 58.22 82 ARG A CA 1
ATOM 619 C C . ARG A 1 82 ? 4.684 -19.025 1.113 1.00 58.22 82 ARG A C 1
ATOM 621 O O . ARG A 1 82 ? 4.237 -19.689 2.037 1.00 58.22 82 ARG A O 1
ATOM 628 N N . GLY A 1 83 ? 5.917 -18.520 1.118 1.00 51.66 83 GLY A N 1
ATOM 629 C CA . GLY A 1 83 ? 6.824 -18.619 2.264 1.00 51.66 83 GLY A CA 1
ATOM 630 C C . GLY A 1 83 ? 6.649 -17.510 3.306 1.00 51.66 83 GLY A C 1
ATOM 631 O O . GLY A 1 83 ? 7.177 -17.649 4.402 1.00 51.66 83 GLY A O 1
ATOM 632 N N . VAL A 1 84 ? 5.943 -16.424 2.971 1.00 54.47 84 VAL A N 1
ATOM 633 C CA . VAL A 1 84 ? 5.713 -15.261 3.855 1.00 54.47 84 VAL A CA 1
ATOM 634 C C . VAL A 1 84 ? 4.283 -15.244 4.426 1.00 54.47 84 VAL A C 1
ATOM 636 O O . VAL A 1 84 ? 4.030 -14.551 5.402 1.00 54.47 84 VAL A O 1
ATOM 639 N N . ASP A 1 85 ? 3.373 -16.054 3.877 1.00 48.62 85 ASP A N 1
ATOM 640 C CA . ASP A 1 85 ? 2.003 -16.269 4.381 1.00 48.62 85 ASP A CA 1
ATOM 641 C C . ASP A 1 85 ? 1.920 -17.269 5.571 1.00 48.62 85 ASP A C 1
ATOM 643 O O . ASP A 1 85 ? 0.843 -17.806 5.840 1.00 48.62 85 ASP A O 1
ATOM 647 N N . ALA A 1 86 ? 3.038 -17.562 6.254 1.00 42.59 86 ALA A N 1
ATOM 648 C CA . ALA A 1 86 ? 3.128 -18.505 7.381 1.00 42.59 86 ALA A CA 1
ATOM 649 C C . ALA A 1 86 ? 3.252 -17.803 8.740 1.00 42.59 86 ALA A C 1
ATOM 651 O O . ALA A 1 86 ? 4.024 -16.820 8.827 1.00 42.59 86 ALA A O 1
#